Protein AF-A0A6M3M9U0-F1 (afdb_monomer_lite)

Organism: NCBI:txid1070528

Radius of gyration: 18.94 Å; chains: 1; bounding box: 53×50×44 Å

Sequence (164 aa):
QVLGVRFFVVDHLHYFLELDGVHDTANIRKACQRLSDFCHDTDSTLLLVVHPKQIESDNVRIQLKDLKGGSDIKQIASSVLSLWRPRSKTRKSKKRGTVTILKCRSQAGREGSLTYEFVKRAERFDFTADDVEGVWGEDETSGYGNGNSKSKWSGDYSSEEWAP

Foldseek 3Di:
DDPPAAEEEAPELVVVVVVVVDPDLVVSLVVLVVVLVVCVVSVHYYHHDFDFADDPDAQDWDALVRTDSRPSNVVRDQWDKTKAFHDDPDPPPGFKIKIWTNDHNDPPDDTWMWIWGQDVVVRDIHTDQPDIGGPPDDDDPDDDDDDDDDDRDDDDDDPPPDDD

Structure (mmCIF, N/CA/C/O backbone):
data_AF-A0A6M3M9U0-F1
#
_entry.id   AF-A0A6M3M9U0-F1
#
loop_
_atom_site.group_PDB
_atom_site.id
_atom_site.type_symbol
_atom_site.label_atom_id
_atom_site.label_alt_id
_atom_site.label_comp_id
_atom_site.label_asym_id
_atom_site.label_entity_id
_atom_site.label_seq_id
_atom_site.pdbx_PDB_ins_code
_atom_site.Cartn_x
_atom_site.Cartn_y
_atom_site.Cartn_z
_atom_site.occupancy
_atom_site.B_iso_or_equiv
_atom_site.auth_seq_id
_atom_site.auth_comp_id
_atom_site.auth_asym_id
_atom_site.auth_atom_id
_atom_site.pdbx_PDB_model_num
ATOM 1 N N . GLN A 1 1 ? -30.490 -1.087 9.436 1.00 50.97 1 GLN A N 1
ATOM 2 C CA . GLN A 1 1 ? -30.066 -2.206 8.570 1.00 50.97 1 GLN A CA 1
ATOM 3 C C . GLN A 1 1 ? -28.544 -2.221 8.571 1.00 50.97 1 GLN A C 1
ATOM 5 O O . GLN A 1 1 ? -27.962 -1.167 8.349 1.00 50.97 1 GLN A O 1
ATOM 10 N N . VAL A 1 2 ? -27.906 -3.343 8.913 1.00 70.62 2 VAL A N 1
ATOM 11 C CA . VAL A 1 2 ? -26.437 -3.466 8.925 1.00 70.62 2 VAL A CA 1
ATOM 12 C C . VAL A 1 2 ? -26.031 -4.141 7.620 1.00 70.62 2 VAL A C 1
ATOM 14 O O . VAL A 1 2 ? -26.503 -5.236 7.338 1.00 70.62 2 VAL A O 1
ATOM 17 N N . LEU A 1 3 ? -25.206 -3.478 6.808 1.00 82.56 3 LEU A N 1
ATOM 18 C CA . LEU A 1 3 ? -24.825 -3.961 5.472 1.00 82.56 3 LEU A CA 1
ATOM 19 C C . LEU A 1 3 ? -23.768 -5.084 5.497 1.00 82.56 3 LEU A C 1
ATOM 21 O O . LEU A 1 3 ? -23.448 -5.627 4.448 1.00 82.56 3 LEU A O 1
ATOM 25 N N . GLY A 1 4 ? -23.216 -5.427 6.669 1.00 90.19 4 GLY A N 1
ATOM 26 C CA . GLY A 1 4 ? -22.269 -6.543 6.826 1.00 90.19 4 GLY A CA 1
ATOM 27 C C . GLY A 1 4 ? -20.924 -6.353 6.116 1.00 90.19 4 GLY A C 1
ATOM 28 O O . GLY A 1 4 ? -20.237 -7.330 5.842 1.00 90.19 4 GLY A O 1
ATOM 29 N N . VAL A 1 5 ? -20.549 -5.113 5.793 1.00 93.12 5 VAL A N 1
ATOM 30 C CA . VAL A 1 5 ? -19.307 -4.806 5.071 1.00 93.12 5 VAL A CA 1
ATOM 31 C C . VAL A 1 5 ? -18.092 -5.141 5.943 1.00 93.12 5 VAL A C 1
ATOM 33 O O . VAL A 1 5 ? -18.034 -4.729 7.099 1.00 93.12 5 VAL A O 1
ATOM 36 N N . ARG A 1 6 ? -17.135 -5.884 5.373 1.00 94.75 6 ARG A N 1
ATOM 37 C CA . ARG A 1 6 ? -15.874 -6.306 6.020 1.00 94.75 6 ARG A CA 1
ATOM 38 C C . ARG A 1 6 ? -14.619 -5.797 5.317 1.00 94.75 6 ARG A C 1
ATOM 40 O O . ARG A 1 6 ? -13.522 -5.933 5.849 1.00 94.75 6 ARG A O 1
ATOM 47 N N . PHE A 1 7 ? -14.761 -5.237 4.117 1.00 96.00 7 PHE A N 1
ATOM 48 C CA . PHE A 1 7 ? -13.641 -4.769 3.310 1.00 96.00 7 PHE A CA 1
ATOM 49 C C . PHE A 1 7 ? -13.926 -3.379 2.751 1.00 96.00 7 PHE A C 1
ATOM 51 O O . PHE A 1 7 ? -14.942 -3.161 2.090 1.00 96.00 7 PHE A O 1
ATOM 58 N N . PHE A 1 8 ? -13.013 -2.451 3.008 1.00 95.12 8 PHE A N 1
ATOM 59 C CA . PHE A 1 8 ? -13.098 -1.063 2.576 1.00 95.12 8 PHE A CA 1
ATOM 60 C C . PHE A 1 8 ? -11.936 -0.738 1.642 1.00 95.12 8 PHE A C 1
ATOM 62 O O . PHE A 1 8 ? -10.790 -1.094 1.914 1.00 95.12 8 PHE A O 1
ATOM 69 N N . VAL A 1 9 ? -12.220 -0.016 0.559 1.00 94.75 9 VAL A N 1
ATOM 70 C CA . VAL A 1 9 ? -11.196 0.546 -0.329 1.00 94.75 9 VAL A CA 1
ATOM 71 C C . VAL A 1 9 ? -11.312 2.056 -0.289 1.00 94.75 9 VAL A C 1
ATOM 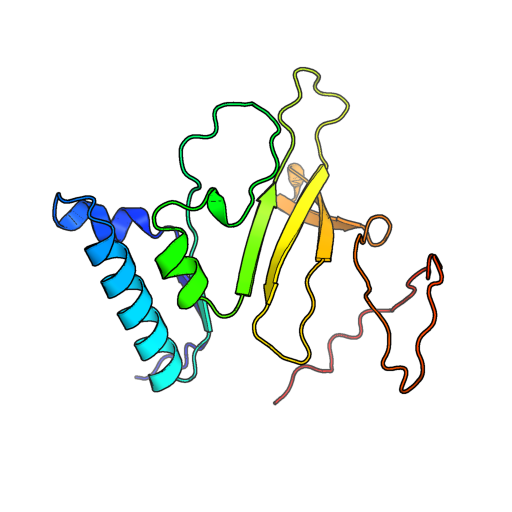73 O O . VAL A 1 9 ? -12.387 2.607 -0.518 1.00 94.75 9 VAL A O 1
ATOM 76 N N . VAL A 1 10 ? -10.198 2.717 -0.001 1.00 91.81 10 VAL A N 1
ATOM 77 C CA . VAL A 1 10 ? -10.113 4.172 0.072 1.00 91.81 10 VAL A CA 1
ATOM 78 C C . VAL A 1 10 ? -9.075 4.656 -0.937 1.00 91.81 10 VAL A C 1
ATOM 80 O O . VAL A 1 10 ? -7.870 4.510 -0.723 1.00 91.81 10 VAL A O 1
ATOM 83 N N . ASP A 1 11 ? -9.553 5.239 -2.035 1.00 89.38 11 ASP A N 1
ATOM 84 C CA . ASP A 1 11 ? -8.740 5.806 -3.117 1.00 89.38 11 ASP A CA 1
ATOM 85 C C . ASP A 1 11 ? -8.927 7.334 -3.173 1.00 89.38 11 ASP A C 1
ATOM 87 O O . ASP A 1 11 ? -9.967 7.817 -3.610 1.00 89.38 11 ASP A O 1
ATOM 91 N N . HIS A 1 12 ? -8.006 8.164 -2.677 1.00 83.44 12 HIS A N 1
ATOM 92 C CA . HIS A 1 12 ? -6.716 7.907 -2.022 1.00 83.44 12 HIS A CA 1
ATOM 93 C C . HIS A 1 12 ? -6.517 8.893 -0.854 1.00 83.44 12 HIS A C 1
ATOM 95 O O . HIS A 1 12 ? -7.176 9.930 -0.782 1.00 83.44 12 HIS A O 1
ATOM 101 N N . LEU A 1 13 ? -5.576 8.607 0.054 1.00 80.44 13 LEU A N 1
ATOM 102 C CA . LEU A 1 13 ? -5.391 9.319 1.335 1.00 80.44 13 LEU A CA 1
ATOM 103 C C . LEU A 1 13 ? -5.347 10.860 1.240 1.00 80.44 13 LEU A C 1
ATOM 105 O O . LEU A 1 13 ? -5.777 11.541 2.168 1.00 80.44 13 LEU A O 1
ATOM 109 N N . HIS A 1 14 ? -4.838 11.418 0.138 1.00 72.88 14 HIS A N 1
ATOM 110 C CA . HIS A 1 14 ? -4.677 12.868 -0.016 1.00 72.88 14 HIS A CA 1
ATOM 111 C C . HIS A 1 14 ? -6.000 13.636 -0.074 1.00 72.88 14 HIS A C 1
ATOM 113 O O . HIS A 1 14 ? -6.048 14.739 0.464 1.00 72.88 14 HIS A O 1
ATOM 119 N N . TYR A 1 15 ? -7.082 13.042 -0.589 1.00 69.31 15 TYR A N 1
ATOM 120 C CA . TYR A 1 15 ? -8.388 13.709 -0.626 1.00 69.31 15 TYR A CA 1
ATOM 121 C C . TYR A 1 15 ? -8.925 14.056 0.767 1.00 69.31 15 TYR A C 1
ATOM 123 O O . TYR A 1 15 ? -9.532 15.106 0.952 1.00 69.31 15 TYR A O 1
ATOM 131 N N . PHE A 1 16 ? -8.656 13.221 1.774 1.00 66.00 16 PHE A N 1
ATOM 132 C CA . PHE A 1 16 ? -9.100 13.483 3.149 1.00 66.00 16 PHE A CA 1
ATOM 133 C C . PHE A 1 16 ? -8.336 14.625 3.815 1.00 66.00 16 PHE A C 1
ATOM 135 O O . P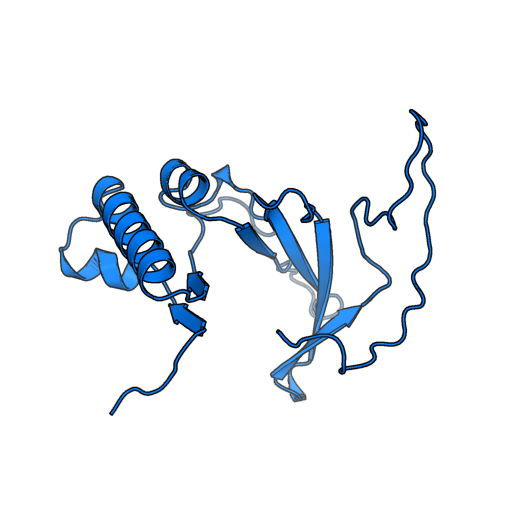HE A 1 16 ? -8.817 15.209 4.778 1.00 66.00 16 PHE A O 1
ATOM 142 N N . LEU A 1 17 ? -7.138 14.924 3.318 1.00 68.19 17 LEU A N 1
ATOM 143 C CA . LEU A 1 17 ? -6.219 15.889 3.914 1.00 68.19 17 LEU A CA 1
ATOM 144 C C . LEU A 1 17 ? -6.336 17.272 3.267 1.00 68.19 17 LEU A C 1
ATOM 146 O O . LEU A 1 17 ? -5.903 18.257 3.855 1.00 68.19 17 LEU A O 1
ATOM 150 N N . GLU A 1 18 ? -6.905 17.347 2.063 1.00 63.94 18 GLU A N 1
ATOM 151 C CA . GLU A 1 18 ? -7.164 18.601 1.347 1.00 63.94 18 GLU A CA 1
ATOM 152 C C . GLU A 1 18 ? -8.342 19.389 1.932 1.00 63.94 18 GLU A C 1
ATOM 154 O O . GLU A 1 18 ? -8.384 20.608 1.787 1.00 63.94 18 GLU A O 1
ATOM 159 N N . LEU A 1 19 ? -9.253 18.723 2.651 1.00 58.53 19 LEU A N 1
ATOM 160 C CA . LEU A 1 19 ? -10.444 19.348 3.239 1.00 58.53 19 LEU A CA 1
ATOM 161 C C . LEU A 1 19 ? -10.116 20.436 4.274 1.00 58.53 19 LEU A C 1
ATOM 163 O O . LEU A 1 19 ? -10.882 21.386 4.411 1.00 58.53 19 LEU A O 1
ATOM 167 N N . ASP A 1 20 ? -8.962 20.339 4.936 1.00 59.38 20 ASP A N 1
ATOM 168 C CA . ASP A 1 20 ? -8.543 21.292 5.969 1.00 59.38 20 ASP A CA 1
ATOM 169 C C . ASP A 1 20 ? -7.515 22.323 5.462 1.00 59.38 20 ASP A C 1
ATOM 171 O O . ASP A 1 20 ? -7.032 23.145 6.237 1.00 59.38 20 ASP A O 1
ATOM 175 N N . GLY A 1 21 ? -7.125 22.282 4.178 1.00 57.41 21 GLY A N 1
ATOM 176 C CA . GLY A 1 21 ? -6.157 23.215 3.576 1.00 57.41 21 GLY A CA 1
ATOM 177 C C . GLY A 1 21 ? -4.725 23.137 4.132 1.00 57.41 21 GLY A C 1
ATOM 178 O O . GLY A 1 21 ? -3.840 23.861 3.674 1.00 57.41 21 GLY A O 1
ATOM 179 N N . VAL A 1 22 ? -4.468 22.250 5.097 1.00 57.75 22 VAL A N 1
ATOM 180 C CA . VAL A 1 22 ? -3.169 22.070 5.746 1.00 57.75 22 VAL A CA 1
ATOM 181 C C . VAL A 1 22 ? -2.663 20.657 5.472 1.00 57.75 22 VAL A C 1
ATOM 183 O O . VAL A 1 22 ? -3.081 19.682 6.099 1.00 57.75 22 VAL A O 1
ATOM 186 N N . HIS A 1 23 ? -1.702 20.547 4.554 1.00 61.38 23 HIS A N 1
ATOM 187 C CA . HIS A 1 23 ? -0.954 19.315 4.300 1.00 61.38 23 HIS A CA 1
ATOM 188 C C . HIS A 1 23 ? 0.058 19.033 5.422 1.00 61.38 23 HIS A C 1
ATOM 190 O O . HIS A 1 23 ? 1.270 19.043 5.204 1.00 61.38 23 HIS A O 1
ATOM 196 N N . ASP A 1 24 ? -0.438 18.786 6.631 1.00 74.19 24 ASP A N 1
ATOM 197 C CA . ASP A 1 24 ? 0.389 18.431 7.780 1.00 74.19 24 ASP A CA 1
ATOM 198 C C . ASP A 1 24 ? 0.514 16.907 7.914 1.00 74.19 24 ASP A C 1
ATOM 200 O O . ASP A 1 24 ? -0.472 16.166 7.898 1.00 74.19 24 ASP A O 1
ATOM 204 N N . THR A 1 25 ? 1.748 16.442 8.107 1.00 77.38 25 THR A N 1
ATOM 205 C CA . THR A 1 25 ? 2.074 15.043 8.413 1.00 77.38 25 THR A CA 1
ATOM 206 C C . THR A 1 25 ? 1.347 14.568 9.678 1.00 77.38 25 THR A C 1
ATOM 208 O O . THR A 1 25 ? 0.917 13.416 9.744 1.00 77.38 25 THR A O 1
ATOM 211 N N . ALA A 1 26 ? 1.103 15.459 10.647 1.00 82.12 26 ALA A N 1
ATOM 212 C CA . ALA A 1 26 ? 0.328 15.127 11.840 1.00 82.12 26 ALA A CA 1
ATOM 213 C C . ALA A 1 26 ? -1.130 14.749 11.517 1.00 82.12 26 ALA A C 1
ATOM 215 O O . ALA A 1 26 ? -1.681 13.839 12.141 1.00 82.12 26 ALA A O 1
ATOM 216 N N . ASN A 1 27 ? -1.752 15.394 10.525 1.00 82.69 27 ASN A N 1
ATOM 217 C CA . ASN A 1 27 ? -3.110 15.061 10.088 1.00 82.69 27 ASN A CA 1
ATOM 218 C C . ASN A 1 27 ? -3.147 13.717 9.356 1.00 82.69 27 ASN A C 1
ATOM 220 O O . ASN A 1 27 ? -4.052 12.921 9.601 1.00 82.69 27 ASN A O 1
ATOM 224 N N . ILE A 1 28 ? -2.117 13.412 8.557 1.00 84.38 28 ILE A N 1
ATOM 225 C CA . ILE A 1 28 ? -1.935 12.087 7.938 1.00 84.38 28 ILE A CA 1
ATOM 226 C C . ILE A 1 28 ? -1.909 11.001 9.009 1.00 84.38 28 ILE A C 1
ATOM 228 O O . ILE A 1 28 ? -2.653 10.023 8.929 1.00 84.38 28 ILE A O 1
ATOM 232 N N . ARG A 1 29 ? -1.077 11.196 10.038 1.00 85.94 29 ARG A N 1
ATOM 233 C CA . ARG A 1 29 ? -0.946 10.265 11.159 1.00 85.94 29 ARG A CA 1
ATOM 234 C C . ARG A 1 29 ? -2.276 10.073 11.885 1.00 85.94 29 ARG A C 1
ATOM 236 O O . ARG A 1 29 ? -2.687 8.936 12.090 1.00 85.94 29 ARG A O 1
ATOM 243 N N . LYS A 1 30 ? -2.964 11.164 12.242 1.00 88.12 30 LYS A N 1
ATOM 244 C CA . LYS A 1 30 ? -4.273 11.113 12.918 1.00 88.12 30 LYS A CA 1
ATOM 245 C C . LYS A 1 30 ? -5.325 10.386 12.080 1.00 88.12 30 LYS A C 1
ATOM 247 O O . LYS A 1 30 ? -6.059 9.567 12.622 1.00 88.12 30 LYS A O 1
ATOM 252 N N . ALA A 1 31 ? -5.389 10.658 10.777 1.00 87.94 31 ALA A N 1
ATOM 253 C CA . ALA A 1 31 ? -6.318 9.990 9.871 1.00 87.94 31 ALA A CA 1
ATOM 254 C C . ALA A 1 31 ? -6.030 8.484 9.788 1.00 87.94 31 ALA A C 1
ATOM 256 O O . ALA A 1 31 ? -6.935 7.677 9.976 1.00 87.94 31 ALA A O 1
ATOM 257 N N . CYS A 1 32 ? -4.766 8.099 9.594 1.00 90.25 32 CYS A N 1
ATOM 258 C CA . CYS A 1 32 ? -4.371 6.690 9.551 1.00 90.25 32 CYS A CA 1
ATOM 259 C C . CYS A 1 32 ? -4.662 5.969 10.872 1.00 90.25 32 CYS A C 1
ATOM 261 O O . CYS A 1 32 ? -5.111 4.827 10.844 1.00 90.25 32 CYS A O 1
ATOM 263 N N . GLN A 1 33 ? -4.449 6.631 12.016 1.00 92.19 33 GLN A N 1
ATOM 264 C CA . GLN A 1 33 ? -4.768 6.058 13.322 1.00 92.19 33 GLN A CA 1
ATOM 265 C C . GLN A 1 33 ? -6.270 5.799 13.450 1.00 92.19 33 GLN A C 1
ATOM 267 O O . GLN A 1 33 ? -6.658 4.677 13.735 1.00 92.19 33 GLN A O 1
ATOM 272 N N . ARG A 1 34 ? -7.115 6.784 13.119 1.00 92.06 34 ARG A N 1
ATOM 273 C CA . ARG A 1 34 ? -8.578 6.621 13.149 1.00 92.06 34 ARG A CA 1
ATOM 274 C C . ARG A 1 34 ? -9.068 5.497 12.237 1.00 92.06 34 ARG A C 1
ATOM 276 O O . ARG A 1 34 ? -9.975 4.769 12.615 1.00 92.06 34 ARG A O 1
ATOM 283 N N . LEU A 1 35 ? -8.481 5.353 11.046 1.00 93.31 35 LEU A N 1
ATOM 284 C CA . LEU A 1 35 ? -8.809 4.250 10.136 1.00 93.31 35 LEU A CA 1
ATOM 285 C C . LEU A 1 35 ? -8.377 2.895 10.709 1.00 93.31 35 LEU A C 1
ATOM 287 O O . LEU A 1 35 ? -9.112 1.922 10.579 1.00 93.31 35 LEU A O 1
ATOM 291 N N . SER A 1 36 ? -7.208 2.834 11.349 1.00 94.19 36 SER A N 1
ATOM 292 C CA . SER A 1 36 ? -6.726 1.626 12.023 1.00 94.19 36 SER A CA 1
ATOM 293 C C . SER A 1 36 ? -7.627 1.234 13.193 1.00 94.19 36 SER A C 1
ATOM 295 O O . SER A 1 36 ? -7.990 0.066 13.303 1.00 94.19 36 SER A O 1
ATOM 297 N N . ASP A 1 37 ? -8.006 2.199 14.032 1.00 95.56 37 ASP A N 1
ATOM 298 C CA . ASP A 1 37 ? -8.900 1.988 15.173 1.00 95.56 37 ASP A CA 1
ATOM 299 C C . ASP A 1 37 ? -10.275 1.513 14.679 1.00 95.56 37 ASP A C 1
ATOM 301 O O . ASP A 1 37 ? -10.783 0.499 15.140 1.00 95.56 37 ASP A O 1
ATOM 305 N N . PHE A 1 38 ? -10.818 2.154 13.636 1.00 94.81 38 PHE A N 1
ATOM 306 C CA . PHE A 1 38 ? -12.059 1.724 12.991 1.00 94.81 38 PHE A CA 1
ATOM 307 C C . PHE A 1 38 ? -11.999 0.271 12.498 1.00 94.81 38 PHE A C 1
ATOM 309 O O . PHE A 1 38 ? -12.939 -0.489 12.722 1.00 94.81 38 PHE A O 1
ATOM 316 N N . CYS A 1 39 ? -10.909 -0.134 11.837 1.00 95.19 39 CYS A N 1
ATOM 317 C CA . CYS A 1 39 ? -10.739 -1.513 11.368 1.00 95.19 39 CYS A CA 1
ATOM 318 C C . CYS A 1 39 ? -10.721 -2.512 12.529 1.00 95.19 39 CYS A C 1
ATOM 320 O O . CYS A 1 39 ? -11.322 -3.576 12.420 1.00 95.19 39 CYS A O 1
ATOM 322 N N . HIS A 1 40 ? -10.067 -2.153 13.636 1.00 94.19 40 HIS A N 1
ATOM 323 C CA . HIS A 1 40 ? -10.012 -2.975 14.840 1.00 94.19 40 HIS A CA 1
ATOM 324 C C . HIS A 1 40 ? -11.390 -3.095 15.511 1.00 94.19 40 HIS A C 1
ATOM 326 O O . HIS A 1 40 ? -11.831 -4.196 15.823 1.00 94.19 40 HIS A O 1
ATOM 332 N N . ASP A 1 41 ? -12.100 -1.979 15.680 1.00 95.88 41 ASP A N 1
ATOM 333 C CA . ASP A 1 41 ? -13.408 -1.938 16.347 1.00 95.88 41 ASP A CA 1
ATOM 334 C C . ASP A 1 41 ? -14.508 -2.653 15.553 1.00 95.88 41 ASP A C 1
ATOM 336 O O . ASP A 1 41 ? -15.486 -3.138 16.123 1.00 95.88 41 ASP A O 1
ATOM 340 N N . THR A 1 42 ? -14.367 -2.706 14.227 1.00 94.25 42 THR A N 1
ATOM 341 C CA . THR A 1 42 ? -15.369 -3.285 13.320 1.00 94.25 42 THR A CA 1
ATOM 342 C C . THR A 1 42 ? -14.986 -4.645 12.753 1.00 94.25 42 THR A C 1
ATOM 344 O O . THR A 1 42 ? -15.739 -5.175 11.932 1.00 94.25 42 THR A O 1
ATOM 347 N N . ASP A 1 43 ? -13.836 -5.189 13.158 1.00 94.25 43 ASP A N 1
ATOM 348 C CA . ASP A 1 43 ? -13.257 -6.416 12.603 1.00 94.25 43 ASP A CA 1
ATOM 349 C C . ASP A 1 43 ? -13.287 -6.415 11.061 1.00 94.25 43 ASP A C 1
ATOM 351 O O . ASP A 1 43 ? -13.874 -7.268 10.392 1.00 94.25 43 ASP A O 1
ATOM 355 N N . SER A 1 44 ? -12.751 -5.338 10.485 1.00 95.38 44 SER A N 1
ATOM 356 C CA . SER A 1 44 ? -12.777 -5.074 9.047 1.00 95.38 44 SER A CA 1
ATOM 357 C C . SER A 1 44 ? -11.377 -4.829 8.498 1.00 95.38 44 SER A C 1
ATOM 359 O O . SER A 1 44 ? -10.471 -4.382 9.194 1.00 95.38 44 SER A O 1
ATOM 361 N N . THR A 1 45 ? -11.202 -5.087 7.205 1.00 95.44 45 THR A N 1
ATOM 362 C CA . THR A 1 45 ? -9.964 -4.812 6.470 1.00 95.44 45 THR A CA 1
ATOM 363 C C . THR A 1 45 ? -10.115 -3.552 5.629 1.00 95.44 45 THR A C 1
ATOM 365 O O . THR A 1 45 ? -11.137 -3.346 4.974 1.00 95.44 45 THR A O 1
ATOM 368 N N . LEU A 1 46 ? -9.073 -2.721 5.597 1.00 96.19 46 LEU A N 1
ATOM 369 C CA . LEU A 1 46 ? -9.039 -1.513 4.781 1.00 96.19 46 LEU A CA 1
ATOM 370 C C . LEU A 1 46 ? -7.806 -1.485 3.880 1.00 96.19 46 LEU A C 1
ATOM 372 O O . LEU A 1 46 ? -6.670 -1.601 4.342 1.00 96.19 46 LEU A O 1
ATOM 376 N N . LEU A 1 47 ? -8.045 -1.269 2.588 1.00 96.00 47 LEU A N 1
ATOM 377 C CA . LEU A 1 47 ? -7.028 -0.975 1.590 1.00 96.00 47 LEU A CA 1
ATOM 378 C C . LEU A 1 47 ? -6.992 0.534 1.332 1.00 96.00 47 LEU A C 1
ATOM 380 O O . LEU A 1 47 ? -7.925 1.103 0.766 1.00 96.00 47 LEU A O 1
ATOM 384 N N . LEU A 1 48 ? -5.896 1.176 1.734 1.00 93.62 48 LEU A N 1
ATOM 385 C CA . LEU A 1 48 ? -5.673 2.609 1.546 1.00 93.62 48 LEU A CA 1
ATOM 386 C C . LEU A 1 48 ? -4.679 2.856 0.409 1.00 93.62 48 LEU A C 1
ATOM 388 O O . LEU A 1 48 ? -3.523 2.440 0.494 1.00 93.62 48 LEU A O 1
ATOM 392 N N . VAL A 1 49 ? -5.102 3.584 -0.625 1.00 92.31 49 VAL A N 1
ATOM 393 C CA . VAL A 1 49 ? -4.218 4.014 -1.715 1.00 92.31 49 VAL A CA 1
ATOM 394 C C . VAL A 1 49 ? -3.451 5.265 -1.287 1.00 92.31 49 VAL A C 1
ATOM 396 O O . VAL A 1 49 ? -4.029 6.243 -0.802 1.00 92.31 49 VAL A O 1
ATOM 399 N N . VAL A 1 50 ? -2.129 5.245 -1.469 1.00 89.06 50 VAL A N 1
ATOM 400 C CA . VAL A 1 50 ? -1.231 6.355 -1.124 1.00 89.06 50 VAL A CA 1
ATOM 401 C C . VAL A 1 50 ? -0.293 6.633 -2.292 1.00 89.06 50 VAL A C 1
ATOM 403 O O . VAL A 1 50 ? 0.339 5.725 -2.828 1.00 89.06 50 VAL A O 1
ATOM 406 N N . HIS A 1 51 ? -0.170 7.906 -2.668 1.00 87.56 51 HIS A N 1
ATOM 407 C CA . HIS A 1 51 ? 0.813 8.327 -3.662 1.00 87.56 51 HIS A CA 1
ATOM 408 C C . HIS A 1 51 ? 2.202 8.511 -3.032 1.00 87.56 51 HIS A C 1
ATOM 410 O O . HIS A 1 51 ? 2.309 9.043 -1.919 1.00 87.56 51 HIS A O 1
ATOM 416 N N . PRO A 1 52 ? 3.276 8.112 -3.736 1.00 86.62 52 PRO A N 1
ATOM 417 C CA . PRO A 1 52 ? 4.630 8.425 -3.309 1.00 86.62 52 PRO A CA 1
ATOM 418 C C . PRO A 1 52 ? 4.869 9.942 -3.346 1.00 86.62 52 PRO A C 1
ATOM 420 O O . PRO A 1 52 ? 4.159 10.694 -4.021 1.00 86.62 52 PRO A O 1
ATOM 423 N N . LYS A 1 53 ? 5.895 10.401 -2.627 1.00 84.06 53 LYS A N 1
ATOM 424 C CA . LYS A 1 53 ? 6.472 11.736 -2.825 1.00 84.06 53 LYS A CA 1
ATOM 425 C C . LYS A 1 53 ? 6.978 11.856 -4.264 1.00 84.06 53 LYS A C 1
ATOM 427 O O . LYS A 1 53 ? 7.186 10.848 -4.934 1.00 84.06 53 LYS A O 1
ATOM 432 N N . GLN A 1 54 ? 7.175 13.085 -4.737 1.00 79.06 54 GLN A N 1
ATOM 433 C CA . GLN A 1 54 ? 7.731 13.323 -6.067 1.00 79.06 54 GLN A CA 1
ATOM 434 C C . GLN A 1 54 ? 9.042 12.540 -6.235 1.00 79.06 54 GLN A C 1
ATOM 436 O O . GLN A 1 54 ? 9.974 12.706 -5.452 1.00 79.06 54 GLN A O 1
ATOM 441 N N . ILE A 1 55 ? 9.073 11.651 -7.228 1.00 78.25 55 ILE A N 1
ATOM 442 C CA . ILE A 1 55 ? 10.222 10.798 -7.534 1.00 78.25 55 ILE A CA 1
ATOM 443 C C . ILE A 1 55 ? 11.010 11.503 -8.628 1.00 78.25 55 ILE A C 1
ATOM 445 O O . ILE A 1 55 ? 10.451 11.845 -9.668 1.00 78.25 55 ILE A O 1
ATOM 449 N N . GLU A 1 56 ? 12.298 11.726 -8.395 1.00 72.62 56 GLU A N 1
ATOM 450 C CA . GLU A 1 56 ? 13.148 12.518 -9.292 1.00 72.62 56 GLU A CA 1
ATOM 451 C C . GLU A 1 56 ? 13.511 11.790 -10.594 1.00 72.62 56 GLU A C 1
ATOM 453 O O . GLU A 1 56 ? 13.894 12.423 -11.574 1.00 72.62 56 GLU A O 1
ATOM 458 N N . SER A 1 57 ? 13.384 10.461 -10.623 1.00 77.19 57 SER A N 1
ATOM 459 C CA . SER A 1 57 ? 13.826 9.629 -11.740 1.00 77.19 57 SER A CA 1
ATOM 460 C C . SER A 1 57 ? 12.713 8.724 -12.261 1.00 77.19 57 SER A C 1
ATOM 462 O O . SER A 1 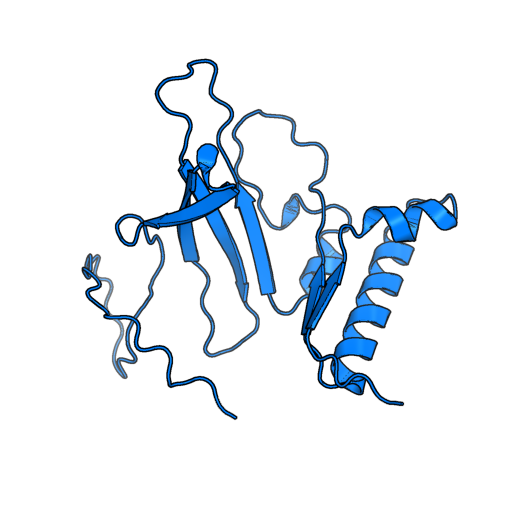57 ? 12.036 8.014 -11.508 1.00 77.19 57 SER A O 1
ATOM 464 N N . ASP A 1 58 ? 12.550 8.728 -13.584 1.00 71.56 58 ASP A N 1
ATOM 465 C CA . ASP A 1 58 ? 11.697 7.778 -14.283 1.00 71.56 58 ASP A CA 1
ATOM 466 C C . ASP A 1 58 ? 12.226 6.349 -14.071 1.00 71.56 58 ASP A C 1
ATOM 468 O O . ASP A 1 58 ? 13.418 6.082 -14.205 1.00 71.56 58 ASP A O 1
ATOM 472 N N . ASN A 1 59 ? 11.317 5.399 -13.825 1.00 79.06 59 ASN A N 1
ATOM 473 C CA . ASN A 1 59 ? 11.607 3.963 -13.651 1.00 79.06 59 ASN A CA 1
ATOM 474 C C . ASN A 1 59 ? 12.247 3.536 -12.323 1.00 79.06 59 ASN A C 1
ATOM 476 O O . ASN A 1 59 ? 12.677 2.390 -12.211 1.00 79.06 59 ASN A O 1
ATOM 480 N N . VAL A 1 60 ? 12.243 4.375 -11.289 1.00 85.56 60 VAL A N 1
ATOM 481 C CA . VAL A 1 60 ? 12.642 3.932 -9.943 1.00 85.56 60 VAL A CA 1
ATOM 482 C C . VAL A 1 60 ? 11.507 3.144 -9.281 1.00 85.56 60 VAL A C 1
ATOM 484 O O . VAL A 1 60 ? 10.344 3.546 -9.342 1.00 85.56 60 VAL A O 1
ATOM 487 N N . ARG A 1 61 ? 11.836 1.994 -8.675 1.00 85.31 61 ARG A N 1
ATOM 488 C CA . ARG A 1 61 ? 10.895 1.214 -7.853 1.00 85.31 61 ARG A CA 1
ATOM 489 C C . ARG A 1 61 ? 10.627 1.953 -6.542 1.00 85.31 61 ARG A C 1
ATOM 491 O O . ARG A 1 61 ? 11.571 2.383 -5.886 1.00 85.31 61 ARG A O 1
ATOM 498 N N . ILE A 1 62 ? 9.355 2.053 -6.156 1.00 89.12 62 ILE A N 1
ATOM 499 C CA . ILE A 1 62 ? 8.945 2.710 -4.907 1.00 89.12 62 ILE A CA 1
ATOM 500 C C . ILE A 1 62 ? 9.400 1.869 -3.720 1.00 89.12 62 ILE A C 1
ATOM 502 O O . ILE A 1 62 ? 9.095 0.676 -3.652 1.00 89.12 62 ILE A O 1
ATOM 506 N N . GLN A 1 63 ? 10.085 2.508 -2.780 1.00 88.75 63 GLN A N 1
ATOM 507 C CA . GLN A 1 63 ? 10.466 1.959 -1.487 1.00 88.75 63 GLN A CA 1
ATOM 508 C C . GLN A 1 63 ? 9.629 2.591 -0.368 1.00 88.75 63 GLN A C 1
ATOM 510 O O . GLN A 1 63 ? 8.991 3.628 -0.538 1.00 88.75 63 GLN A O 1
ATOM 515 N N . LEU A 1 64 ? 9.677 2.005 0.834 1.00 87.62 64 LEU A N 1
ATOM 516 C CA . LEU A 1 64 ? 8.931 2.515 1.996 1.00 87.62 64 LEU A CA 1
ATOM 517 C C . LEU A 1 64 ? 9.239 3.982 2.329 1.00 87.62 64 LEU A C 1
ATOM 519 O O . LEU A 1 64 ? 8.360 4.711 2.781 1.00 87.62 64 LEU A O 1
ATOM 523 N N . LYS A 1 65 ? 10.488 4.415 2.121 1.00 86.38 65 LYS A N 1
ATOM 524 C CA . LYS A 1 65 ? 10.934 5.792 2.392 1.00 86.38 65 LYS A CA 1
ATOM 525 C C . LYS A 1 65 ? 10.305 6.825 1.448 1.00 86.38 65 LYS A C 1
ATOM 527 O O . LYS A 1 65 ? 10.261 8.006 1.789 1.00 86.38 65 LYS A O 1
ATOM 532 N N . ASP A 1 66 ? 9.803 6.377 0.299 1.00 87.38 66 ASP A N 1
ATOM 533 C CA . ASP A 1 66 ? 9.261 7.240 -0.749 1.00 87.38 66 ASP A CA 1
ATOM 534 C C . ASP A 1 66 ? 7.780 7.579 -0.507 1.00 87.38 66 ASP A C 1
ATOM 536 O O . ASP A 1 66 ? 7.200 8.382 -1.233 1.00 87.38 66 ASP A O 1
ATOM 540 N N . LEU A 1 67 ? 7.147 7.014 0.527 1.00 83.81 67 LEU A N 1
ATOM 541 C CA . LEU A 1 67 ? 5.761 7.315 0.886 1.00 83.81 67 LEU A CA 1
ATOM 542 C C . LEU A 1 67 ? 5.620 8.735 1.465 1.00 83.81 67 LEU A C 1
ATOM 544 O O . LEU A 1 67 ? 6.379 9.165 2.344 1.00 83.81 67 LEU A O 1
ATOM 548 N N . LYS A 1 68 ? 4.609 9.483 1.010 1.00 73.50 68 LYS A N 1
ATOM 549 C CA . LYS A 1 68 ? 4.245 10.779 1.602 1.00 73.50 68 LYS A CA 1
ATOM 550 C C . LYS A 1 68 ? 3.609 10.539 2.980 1.00 73.50 68 LYS A C 1
ATOM 552 O O . LYS A 1 68 ? 2.691 9.742 3.095 1.00 73.50 68 LYS A O 1
ATOM 557 N N . GLY A 1 69 ? 4.158 11.156 4.034 1.00 71.75 69 GLY A N 1
ATOM 558 C CA . GLY A 1 69 ? 3.852 10.793 5.434 1.00 71.75 69 GLY A CA 1
ATOM 559 C C . GLY A 1 69 ? 4.504 9.480 5.910 1.00 71.75 69 GLY A C 1
ATOM 560 O O . GLY A 1 69 ? 4.062 8.873 6.882 1.00 71.75 69 GLY A O 1
ATOM 561 N N . GLY A 1 70 ? 5.539 9.015 5.198 1.00 67.62 70 GLY A N 1
ATOM 562 C CA . GLY A 1 70 ? 5.982 7.619 5.186 1.00 67.62 70 GLY A CA 1
ATOM 563 C C . GLY A 1 70 ? 6.394 6.975 6.509 1.00 67.62 70 GLY A C 1
ATOM 564 O O . GLY A 1 70 ? 6.204 5.770 6.642 1.00 67.62 70 GLY A O 1
ATOM 565 N N . SER A 1 71 ? 6.910 7.704 7.503 1.00 77.31 71 SER A N 1
ATOM 566 C CA . SER A 1 71 ? 7.252 7.094 8.800 1.00 77.31 71 SER A CA 1
ATOM 567 C C . SER A 1 71 ? 6.011 6.686 9.588 1.00 77.31 71 SER A C 1
ATOM 569 O O . SER A 1 71 ? 5.963 5.580 10.124 1.00 77.31 71 SER A O 1
ATOM 571 N N . ASP A 1 72 ? 4.994 7.544 9.616 1.00 83.44 72 ASP A N 1
ATOM 572 C CA . ASP A 1 72 ? 3.786 7.325 10.410 1.00 83.44 72 ASP A CA 1
ATOM 573 C C . ASP A 1 72 ? 2.896 6.257 9.780 1.00 83.44 72 ASP A C 1
ATOM 575 O O . ASP A 1 72 ? 2.488 5.307 10.449 1.00 83.44 72 ASP A O 1
ATOM 579 N N . ILE A 1 73 ? 2.688 6.343 8.462 1.00 85.44 73 ILE A N 1
ATOM 580 C CA . ILE A 1 73 ? 1.941 5.326 7.711 1.00 85.44 73 ILE A CA 1
ATOM 581 C C . ILE A 1 73 ? 2.628 3.965 7.852 1.00 85.44 73 ILE A C 1
ATOM 583 O O . ILE A 1 73 ? 1.966 2.964 8.129 1.00 85.44 73 ILE A O 1
ATOM 587 N N . LYS A 1 74 ? 3.965 3.920 7.737 1.00 87.88 74 LYS A N 1
ATOM 588 C CA . LYS A 1 74 ? 4.733 2.683 7.920 1.00 87.88 74 LYS A CA 1
ATOM 589 C C . LYS A 1 74 ? 4.553 2.108 9.318 1.00 87.88 74 LYS A C 1
ATOM 591 O O . LYS A 1 74 ? 4.544 0.890 9.446 1.00 87.88 74 LYS A O 1
ATOM 596 N N . GLN A 1 75 ? 4.453 2.917 10.368 1.00 89.38 75 GLN A N 1
ATOM 597 C CA . GLN A 1 75 ? 4.254 2.404 11.725 1.00 89.38 75 GLN A CA 1
ATOM 598 C C . GLN A 1 75 ? 2.852 1.828 11.917 1.00 89.38 75 GLN A C 1
ATOM 600 O O . GLN A 1 75 ? 2.717 0.785 12.552 1.00 89.38 75 GLN A O 1
ATOM 605 N N . ILE A 1 76 ? 1.831 2.445 11.333 1.00 92.38 76 ILE A N 1
ATOM 606 C CA . ILE A 1 76 ? 0.437 2.038 11.529 1.00 92.38 76 ILE A CA 1
ATOM 607 C C . ILE A 1 76 ? 0.102 0.813 10.666 1.00 92.38 76 ILE A C 1
ATOM 609 O O . ILE A 1 76 ? -0.296 -0.217 11.205 1.00 92.38 76 ILE A O 1
ATOM 613 N N . ALA A 1 77 ? 0.364 0.865 9.356 1.00 93.44 77 ALA A N 1
ATOM 614 C CA . ALA A 1 77 ? -0.077 -0.150 8.396 1.00 93.44 77 ALA A CA 1
ATOM 615 C C . ALA A 1 77 ? 0.416 -1.571 8.730 1.00 93.44 77 ALA A C 1
ATOM 617 O O . ALA A 1 77 ? 1.601 -1.775 9.009 1.00 93.44 77 ALA A O 1
ATOM 618 N N . SER A 1 78 ? -0.468 -2.569 8.654 1.00 93.88 78 SER A N 1
ATOM 619 C CA . SER A 1 78 ? -0.112 -3.985 8.853 1.00 93.88 78 SER A CA 1
ATOM 620 C C . SER A 1 78 ? 0.729 -4.535 7.701 1.00 93.88 78 SER A C 1
ATOM 622 O O . SER A 1 78 ? 1.708 -5.241 7.938 1.00 93.88 78 SER A O 1
ATOM 624 N N . SER A 1 79 ? 0.404 -4.134 6.473 1.00 93.81 79 SER A N 1
ATOM 625 C CA . SER A 1 79 ? 1.141 -4.485 5.259 1.00 93.81 79 SER A CA 1
ATOM 626 C C . SER A 1 79 ? 1.278 -3.265 4.355 1.00 93.81 79 SER A C 1
ATOM 628 O O . SER A 1 79 ? 0.438 -2.367 4.390 1.00 93.81 79 SER A O 1
ATOM 630 N N . VAL A 1 80 ? 2.334 -3.220 3.543 1.00 93.81 80 VAL A N 1
ATOM 631 C CA . VAL A 1 80 ? 2.526 -2.172 2.531 1.00 93.81 80 VAL A CA 1
ATOM 632 C C . VAL A 1 80 ? 2.849 -2.825 1.199 1.00 93.81 80 VAL A C 1
ATOM 634 O O . VAL A 1 80 ? 3.834 -3.553 1.094 1.00 93.81 80 VAL A O 1
ATOM 637 N N . LEU A 1 81 ? 2.036 -2.532 0.185 1.00 94.56 81 LEU A N 1
ATOM 638 C CA . LEU A 1 81 ? 2.241 -2.996 -1.181 1.00 94.56 81 LEU A CA 1
ATOM 639 C C . LEU A 1 81 ? 2.690 -1.832 -2.064 1.00 94.56 81 LEU A C 1
ATOM 641 O O . LEU A 1 81 ? 2.158 -0.727 -1.987 1.00 94.56 81 LEU A O 1
ATOM 645 N N . SER A 1 82 ? 3.671 -2.098 -2.914 1.00 92.88 82 SER A N 1
ATOM 646 C CA . SER A 1 82 ? 4.195 -1.179 -3.914 1.00 92.88 82 SER A CA 1
ATOM 647 C C . SER A 1 82 ? 3.816 -1.678 -5.292 1.00 92.88 82 SER A C 1
ATOM 649 O O . SER A 1 82 ? 4.166 -2.795 -5.667 1.00 92.88 82 SER A O 1
ATOM 651 N N . LEU A 1 83 ? 3.098 -0.848 -6.043 1.00 91.94 83 LEU A N 1
ATOM 652 C CA . LEU A 1 83 ? 2.778 -1.106 -7.436 1.00 91.94 83 LEU A CA 1
ATOM 653 C C . LEU A 1 83 ? 3.732 -0.301 -8.314 1.00 91.94 83 LEU A C 1
ATOM 655 O O . LEU A 1 83 ? 3.735 0.929 -8.281 1.00 91.94 83 LEU A O 1
ATOM 659 N N . TRP A 1 84 ? 4.527 -0.988 -9.127 1.00 90.25 84 TRP A N 1
ATOM 660 C CA . TRP A 1 84 ? 5.481 -0.352 -10.024 1.00 90.25 84 TRP A CA 1
ATOM 661 C C . TRP A 1 84 ? 5.301 -0.824 -11.462 1.00 90.25 84 TRP A C 1
ATOM 663 O O . TRP A 1 84 ? 5.050 -1.997 -11.733 1.00 90.25 84 TRP A O 1
ATOM 673 N N . ARG A 1 85 ? 5.460 0.100 -12.411 1.00 87.38 85 ARG A N 1
ATOM 674 C CA . ARG A 1 85 ? 5.476 -0.205 -13.840 1.00 87.38 85 ARG A CA 1
ATOM 675 C C . ARG A 1 85 ? 6.519 0.665 -14.541 1.00 87.38 85 ARG A C 1
ATOM 677 O O . ARG A 1 85 ? 6.425 1.892 -14.449 1.00 87.38 85 ARG A O 1
ATOM 684 N N . PRO A 1 86 ? 7.457 0.077 -15.299 1.00 84.19 86 PRO A N 1
ATOM 685 C CA . PRO A 1 86 ? 8.435 0.852 -16.038 1.00 84.19 86 PRO A CA 1
ATOM 686 C C . PRO A 1 86 ? 7.772 1.659 -17.166 1.00 84.19 86 PRO A C 1
ATOM 688 O O . PRO A 1 86 ? 7.058 1.140 -18.032 1.00 84.19 86 PRO A O 1
ATOM 691 N N . ARG A 1 87 ? 8.068 2.957 -17.190 1.00 77.44 87 ARG A N 1
ATOM 692 C CA . ARG A 1 87 ? 7.885 3.877 -18.309 1.00 77.44 87 ARG A CA 1
ATOM 693 C C . ARG A 1 87 ? 9.063 3.738 -19.282 1.00 77.44 87 ARG A C 1
ATOM 695 O O . ARG A 1 87 ? 10.089 4.395 -19.161 1.00 77.44 87 ARG A O 1
ATOM 702 N N . SER A 1 88 ? 8.918 2.896 -20.301 1.00 71.06 88 SER A N 1
ATOM 703 C CA . SER A 1 88 ? 9.841 2.908 -21.453 1.00 71.06 88 SER A CA 1
ATOM 704 C C . SER A 1 88 ? 9.471 4.037 -22.445 1.00 71.06 88 SER A C 1
ATOM 706 O O . SER A 1 88 ? 8.378 4.602 -22.365 1.00 71.06 88 SER A O 1
ATOM 708 N N . LYS A 1 89 ? 10.318 4.366 -23.429 1.00 64.75 89 LYS A N 1
ATOM 709 C CA . LYS A 1 89 ? 9.939 5.193 -24.601 1.00 64.75 89 LYS A CA 1
ATOM 710 C C . LYS A 1 89 ? 9.401 4.336 -25.761 1.00 64.75 89 LYS A C 1
ATOM 712 O O . LYS A 1 89 ? 8.516 4.760 -26.496 1.00 64.75 89 LYS A O 1
ATOM 717 N N . THR A 1 90 ? 9.806 3.073 -25.852 1.00 58.56 90 THR A N 1
ATOM 718 C CA . THR A 1 90 ? 9.475 2.128 -26.932 1.00 58.56 90 THR A CA 1
ATOM 719 C C . THR A 1 90 ? 8.227 1.290 -26.630 1.00 58.56 90 THR A C 1
ATOM 721 O O . THR A 1 90 ? 8.106 0.685 -25.571 1.00 58.56 90 THR A O 1
ATOM 724 N N . ARG A 1 91 ? 7.264 1.214 -27.564 1.00 57.38 91 ARG A N 1
ATOM 725 C CA . ARG A 1 91 ? 5.972 0.505 -27.375 1.00 57.38 91 ARG A CA 1
ATOM 726 C C . ARG A 1 91 ? 6.081 -1.024 -27.201 1.00 57.38 91 ARG A C 1
ATOM 728 O O . ARG A 1 91 ? 5.128 -1.624 -26.716 1.00 57.38 91 ARG A O 1
ATOM 735 N N . LYS A 1 92 ? 7.203 -1.650 -27.577 1.00 56.62 92 LYS A N 1
ATOM 736 C CA . LYS A 1 92 ? 7.323 -3.115 -27.727 1.00 56.62 92 LYS A CA 1
ATOM 737 C C . LYS A 1 92 ? 7.598 -3.905 -26.432 1.00 56.62 92 LYS A C 1
ATOM 739 O O . LYS A 1 92 ? 7.359 -5.101 -26.429 1.00 56.62 92 LYS A O 1
ATOM 744 N N . SER A 1 93 ? 8.031 -3.270 -25.336 1.00 54.56 93 SER A N 1
ATOM 745 C CA . SER A 1 93 ? 8.426 -3.960 -24.085 1.00 54.56 93 SER A CA 1
ATOM 746 C C . SER A 1 93 ? 7.491 -3.727 -22.881 1.00 54.56 93 SER A C 1
ATOM 748 O O . SER A 1 93 ? 7.826 -4.070 -21.754 1.00 54.56 93 SER A O 1
ATOM 750 N N . LYS A 1 94 ? 6.318 -3.106 -23.079 1.00 61.50 94 LYS A N 1
ATOM 751 C CA . LYS A 1 94 ? 5.609 -2.354 -22.018 1.00 61.50 94 LYS A CA 1
ATOM 752 C C . LYS A 1 94 ? 4.316 -2.965 -21.484 1.00 61.50 94 LYS A C 1
ATOM 754 O O . LYS A 1 94 ? 3.293 -2.269 -21.411 1.00 61.50 94 LYS A O 1
ATOM 759 N N . LYS A 1 95 ? 4.324 -4.224 -21.079 1.00 69.75 95 LYS A N 1
ATOM 760 C CA . LYS A 1 95 ? 3.114 -4.784 -20.461 1.00 69.75 95 LYS A CA 1
ATOM 761 C C . LYS A 1 95 ? 3.290 -5.274 -19.039 1.00 69.75 95 LYS A C 1
ATOM 763 O O . LYS A 1 95 ? 2.291 -5.336 -18.333 1.00 69.75 95 LYS A O 1
ATOM 768 N N . ARG A 1 96 ? 4.531 -5.513 -18.613 1.00 85.31 96 ARG A N 1
ATOM 769 C CA . ARG A 1 96 ? 4.804 -6.033 -17.280 1.00 85.31 96 ARG A CA 1
ATOM 770 C C . ARG A 1 96 ? 5.011 -4.923 -16.254 1.00 85.31 96 ARG A C 1
ATOM 772 O O . ARG A 1 96 ? 5.685 -3.932 -16.540 1.00 85.31 96 ARG A O 1
ATOM 779 N N . GLY A 1 97 ? 4.401 -5.086 -15.092 1.00 88.81 97 GLY A N 1
ATOM 780 C CA . GLY A 1 97 ? 4.689 -4.344 -13.874 1.00 88.81 97 GLY A CA 1
ATOM 781 C C . GLY A 1 97 ? 4.978 -5.316 -12.735 1.00 88.81 97 GLY A C 1
ATOM 782 O O . GLY A 1 97 ? 4.917 -6.529 -12.913 1.00 88.81 97 GLY A O 1
ATOM 783 N N . THR A 1 98 ? 5.303 -4.779 -11.570 1.00 90.50 98 THR A N 1
ATOM 784 C CA . THR A 1 98 ? 5.617 -5.556 -10.374 1.00 90.50 98 THR A CA 1
ATOM 785 C C . THR A 1 98 ? 4.768 -5.056 -9.214 1.00 90.50 98 THR A C 1
ATOM 787 O O . THR A 1 98 ? 4.598 -3.846 -9.045 1.00 90.50 98 THR A O 1
ATOM 790 N N . VAL A 1 99 ? 4.229 -5.983 -8.431 1.00 92.44 99 VAL A N 1
ATOM 791 C CA . VAL A 1 99 ? 3.670 -5.728 -7.104 1.00 92.44 99 VAL A CA 1
ATOM 792 C C . VAL A 1 99 ? 4.683 -6.249 -6.097 1.00 92.44 99 VAL A C 1
ATOM 794 O O . VAL A 1 99 ? 5.046 -7.418 -6.153 1.00 92.44 99 VAL A O 1
ATOM 797 N N . THR A 1 100 ? 5.145 -5.403 -5.186 1.00 92.56 100 THR A N 1
ATOM 798 C CA . THR A 1 100 ? 6.098 -5.782 -4.138 1.00 92.56 100 THR A CA 1
ATOM 799 C C . THR A 1 100 ? 5.470 -5.573 -2.770 1.00 92.56 100 THR A C 1
ATOM 801 O O . THR A 1 100 ? 5.010 -4.476 -2.461 1.00 92.56 100 THR A O 1
ATOM 804 N N . ILE A 1 101 ? 5.488 -6.598 -1.924 1.00 93.44 101 ILE A N 1
ATOM 805 C CA . ILE A 1 101 ? 5.180 -6.481 -0.499 1.00 93.44 101 ILE A CA 1
ATOM 806 C C . ILE A 1 101 ? 6.421 -5.894 0.174 1.00 93.44 101 ILE A C 1
ATOM 808 O O . ILE A 1 101 ? 7.421 -6.580 0.354 1.00 93.44 101 ILE A O 1
ATOM 812 N N . LEU A 1 102 ? 6.361 -4.604 0.500 1.00 92.00 102 LEU A N 1
ATOM 813 C CA . LEU A 1 102 ? 7.449 -3.856 1.133 1.00 92.00 102 LEU A CA 1
ATOM 814 C C . LEU A 1 102 ? 7.465 -3.975 2.660 1.00 92.00 102 LEU A C 1
ATOM 816 O O . LEU A 1 102 ? 8.440 -3.583 3.292 1.00 92.00 102 LEU A O 1
ATOM 820 N N . LYS A 1 103 ? 6.339 -4.375 3.251 1.00 92.62 103 LYS A N 1
ATOM 821 C CA . LYS A 1 103 ? 6.182 -4.611 4.685 1.00 92.62 103 LYS A CA 1
ATOM 822 C C . LYS A 1 103 ? 5.106 -5.666 4.877 1.00 92.62 103 LYS A C 1
ATOM 824 O O . LYS A 1 103 ? 4.025 -5.528 4.303 1.00 92.62 103 LYS A O 1
ATOM 829 N N . CYS A 1 104 ? 5.355 -6.615 5.770 1.00 93.00 104 CYS A N 1
ATOM 830 C CA . CYS A 1 104 ? 4.332 -7.470 6.357 1.00 93.00 104 CYS A CA 1
ATOM 831 C C . CYS A 1 104 ? 4.568 -7.582 7.870 1.00 93.00 104 CYS A C 1
ATOM 833 O O . CYS A 1 104 ? 5.671 -7.901 8.299 1.00 93.00 104 CYS A O 1
ATOM 835 N N . ARG A 1 105 ? 3.561 -7.263 8.693 1.00 91.12 105 ARG A N 1
ATOM 836 C CA . ARG A 1 105 ? 3.642 -7.391 10.162 1.00 91.12 105 ARG A CA 1
ATOM 837 C C . ARG A 1 105 ? 3.266 -8.792 10.658 1.00 91.12 105 ARG A C 1
ATOM 839 O O . ARG A 1 105 ? 3.632 -9.143 11.775 1.00 91.12 105 ARG A O 1
ATOM 846 N N . SER A 1 106 ? 2.517 -9.559 9.867 1.00 89.31 106 SER A N 1
ATOM 847 C CA . SER A 1 106 ? 2.118 -10.920 10.238 1.00 89.31 106 SER A CA 1
ATOM 848 C C . SER A 1 106 ? 3.346 -11.816 10.390 1.00 89.31 106 SER A C 1
ATOM 850 O O . SER A 1 106 ? 4.247 -11.751 9.560 1.00 89.31 106 SER A O 1
ATOM 852 N N . GLN A 1 107 ? 3.363 -12.676 11.411 1.00 85.00 107 GLN A N 1
ATOM 853 C CA . GLN A 1 107 ? 4.433 -13.665 11.593 1.00 85.00 107 GLN A CA 1
ATOM 854 C C . GLN A 1 107 ? 4.419 -14.752 10.511 1.00 85.00 107 GLN A C 1
ATOM 856 O O . GLN A 1 107 ? 5.468 -15.291 10.176 1.00 85.00 107 GLN A O 1
ATOM 861 N N . ALA A 1 108 ? 3.243 -15.045 9.951 1.00 85.56 108 ALA A N 1
ATOM 862 C CA . ALA A 1 108 ? 3.082 -16.000 8.856 1.00 85.56 108 ALA A CA 1
ATOM 863 C C . ALA A 1 108 ? 3.290 -15.360 7.471 1.00 85.56 108 ALA A C 1
ATOM 865 O O . ALA A 1 108 ? 3.442 -16.058 6.472 1.00 85.56 108 ALA A O 1
ATOM 866 N N . GLY A 1 109 ? 3.269 -14.025 7.390 1.00 80.69 109 GLY A N 1
ATOM 867 C CA . GLY A 1 109 ? 3.409 -13.300 6.132 1.00 80.69 109 GLY A CA 1
ATOM 868 C C . GLY A 1 109 ? 4.867 -13.026 5.769 1.00 80.69 109 GLY A C 1
ATOM 869 O O . GLY A 1 109 ? 5.738 -12.957 6.633 1.00 80.69 109 GLY A O 1
ATOM 870 N N . ARG A 1 110 ? 5.140 -12.855 4.472 1.00 83.94 110 ARG A N 1
ATOM 871 C CA . ARG A 1 110 ? 6.496 -12.625 3.953 1.00 83.94 110 ARG A CA 1
ATOM 872 C C . ARG A 1 110 ? 6.527 -11.465 2.965 1.00 83.94 110 ARG A C 1
ATOM 874 O O . ARG A 1 110 ? 5.535 -11.154 2.306 1.00 83.94 110 ARG A O 1
ATOM 881 N N . GLU A 1 111 ? 7.681 -10.814 2.887 1.00 89.12 111 GLU A N 1
ATOM 882 C CA . GLU A 1 111 ? 7.981 -9.844 1.835 1.00 89.12 111 GLU A CA 1
ATOM 883 C C . GLU A 1 111 ? 8.357 -10.578 0.542 1.00 89.12 111 GLU A C 1
ATOM 885 O O . GLU A 1 111 ? 8.921 -11.673 0.568 1.00 89.12 111 GLU A O 1
ATOM 890 N N . GLY A 1 112 ? 8.040 -9.981 -0.603 1.00 89.00 112 GLY A N 1
ATOM 891 C CA . GLY A 1 112 ? 8.255 -10.610 -1.903 1.00 89.00 112 GLY A CA 1
ATOM 892 C C . GLY A 1 112 ? 7.668 -9.788 -3.039 1.00 89.00 112 GLY A C 1
ATOM 893 O O . GLY A 1 112 ? 6.976 -8.794 -2.808 1.00 89.00 112 GLY A O 1
ATOM 894 N N . SER A 1 113 ? 7.959 -10.185 -4.275 1.00 89.62 113 SER A N 1
ATOM 895 C CA . SER A 1 113 ? 7.444 -9.516 -5.470 1.00 89.62 113 SER A CA 1
ATOM 896 C C . SER A 1 113 ? 6.771 -10.482 -6.432 1.00 89.62 113 SER A C 1
ATOM 898 O O . SER A 1 113 ? 7.223 -11.610 -6.605 1.00 89.62 113 SER A O 1
ATOM 900 N N . LEU A 1 114 ? 5.718 -9.997 -7.086 1.00 90.00 114 LEU A N 1
ATOM 901 C CA . LEU A 1 114 ? 5.008 -10.670 -8.165 1.00 90.00 114 LEU A CA 1
ATOM 902 C C . LEU A 1 114 ? 5.008 -9.785 -9.404 1.00 90.00 114 LEU A C 1
ATOM 904 O O . LEU A 1 114 ? 4.681 -8.597 -9.338 1.00 90.00 114 LEU A O 1
ATOM 908 N N . THR A 1 115 ? 5.340 -10.370 -10.548 1.00 90.00 115 THR A N 1
ATOM 909 C CA . THR A 1 115 ? 5.200 -9.694 -11.838 1.00 90.00 115 THR A CA 1
ATOM 910 C C . THR A 1 115 ? 3.802 -9.926 -12.396 1.00 90.00 115 THR A C 1
ATOM 912 O O . THR A 1 115 ? 3.250 -11.024 -12.324 1.00 90.00 115 THR A O 1
ATOM 915 N N . TYR A 1 116 ? 3.225 -8.872 -12.962 1.00 90.12 116 TYR A N 1
ATOM 916 C CA . TYR A 1 116 ? 1.920 -8.910 -13.609 1.00 90.12 116 TYR A CA 1
ATOM 917 C C . TYR A 1 116 ? 1.991 -8.304 -15.007 1.00 90.12 116 TYR A C 1
ATOM 919 O O . TYR A 1 116 ? 2.810 -7.426 -15.269 1.00 90.12 116 TYR A O 1
ATOM 927 N N . GLU A 1 117 ? 1.085 -8.707 -15.889 1.00 89.88 117 GLU A N 1
ATOM 928 C CA . GLU A 1 117 ? 0.827 -8.099 -17.185 1.00 89.88 117 GLU A CA 1
ATOM 929 C C . GLU A 1 117 ? -0.540 -7.403 -17.186 1.00 89.88 117 GLU A C 1
ATOM 931 O O . GLU A 1 117 ? -1.548 -8.003 -16.830 1.00 89.88 117 GLU A O 1
ATOM 936 N N . PHE A 1 118 ? -0.610 -6.139 -17.619 1.00 86.75 118 PHE A N 1
ATOM 937 C CA . PHE A 1 118 ? -1.908 -5.484 -17.822 1.00 86.75 118 PHE A CA 1
ATOM 938 C C . PHE A 1 118 ? -2.461 -5.771 -19.222 1.00 86.75 118 PHE A C 1
ATOM 940 O O . PHE A 1 118 ? -1.945 -5.273 -20.235 1.00 86.75 118 PHE A O 1
ATOM 947 N N . VAL A 1 119 ? -3.559 -6.523 -19.281 1.00 87.06 119 V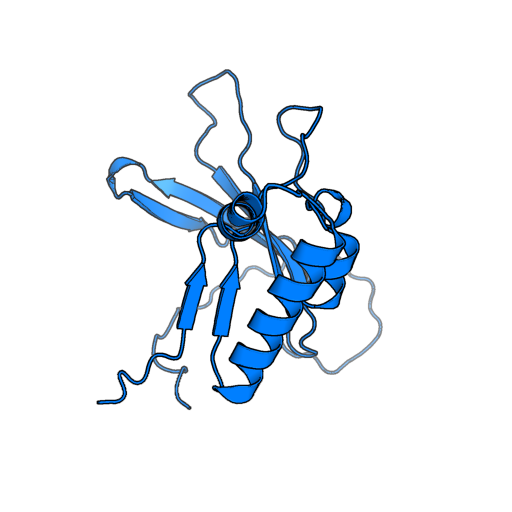AL A N 1
ATOM 948 C CA . VAL A 1 119 ? -4.239 -6.895 -20.523 1.00 87.06 119 VAL A CA 1
ATOM 949 C C . VAL A 1 119 ? -5.299 -5.851 -20.857 1.00 87.06 119 VAL A C 1
ATOM 951 O O . VAL A 1 119 ? -6.469 -5.988 -20.521 1.00 87.06 119 VAL A O 1
ATOM 954 N N . LYS A 1 120 ? -4.893 -4.799 -21.582 1.00 84.69 120 LYS A N 1
ATOM 955 C CA . LYS A 1 120 ? -5.741 -3.627 -21.883 1.00 84.69 120 LYS A CA 1
ATOM 956 C C . LYS A 1 120 ? -7.133 -3.962 -22.438 1.00 84.69 120 LYS A C 1
ATOM 958 O O . LYS A 1 120 ? -8.082 -3.274 -22.104 1.00 84.69 120 LYS A O 1
ATOM 963 N N . ARG A 1 121 ? -7.261 -4.974 -23.306 1.00 87.81 121 ARG A N 1
ATOM 964 C CA . ARG A 1 121 ? -8.561 -5.340 -23.906 1.00 87.81 121 ARG A CA 1
ATOM 965 C C . ARG A 1 121 ? -9.552 -5.917 -22.894 1.00 87.81 121 ARG A C 1
ATOM 967 O O . ARG A 1 121 ? -10.745 -5.811 -23.123 1.00 87.81 121 ARG A O 1
ATOM 974 N N . ALA A 1 122 ? -9.046 -6.544 -21.838 1.00 88.44 122 ALA A N 1
ATOM 975 C CA . A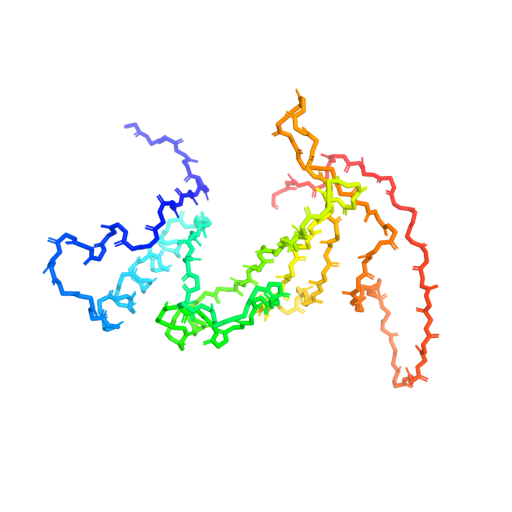LA A 1 122 ? -9.841 -7.198 -20.807 1.00 88.44 122 ALA A CA 1
ATOM 976 C C . ALA A 1 122 ? -9.844 -6.409 -19.487 1.00 88.44 122 ALA A C 1
ATOM 978 O O . ALA A 1 122 ? -10.395 -6.892 -18.509 1.00 88.44 122 ALA A O 1
ATOM 979 N N . GLU A 1 123 ? -9.183 -5.244 -19.451 1.00 89.31 123 GLU A N 1
ATOM 980 C CA . GLU A 1 123 ? -9.048 -4.371 -18.275 1.00 89.31 123 GLU A CA 1
ATOM 981 C C . GLU A 1 123 ? -8.648 -5.111 -16.987 1.00 89.31 123 GLU A C 1
ATOM 983 O O . GLU A 1 123 ? -9.042 -4.743 -15.885 1.00 89.31 123 GLU A O 1
ATOM 988 N N . ARG A 1 124 ? -7.814 -6.148 -17.129 1.00 89.75 124 ARG A N 1
ATOM 989 C CA . ARG A 1 124 ? -7.394 -7.022 -16.029 1.00 89.75 124 ARG A CA 1
ATOM 990 C C . ARG A 1 124 ? -5.877 -7.131 -15.914 1.00 89.75 124 ARG A C 1
ATOM 992 O O . ARG A 1 124 ? -5.140 -6.858 -16.869 1.00 89.75 124 ARG A O 1
ATOM 999 N N . PHE A 1 125 ? -5.435 -7.562 -14.739 1.00 89.69 125 PHE A N 1
ATOM 1000 C CA . PHE A 1 125 ? -4.047 -7.889 -14.443 1.00 89.69 125 PHE A CA 1
ATOM 1001 C C . PHE A 1 125 ? -3.877 -9.408 -14.436 1.00 89.69 125 PHE A C 1
ATOM 1003 O O . PHE A 1 125 ? -4.526 -10.093 -13.651 1.00 89.69 125 PHE A O 1
ATOM 1010 N N . ASP A 1 126 ? -3.001 -9.912 -15.300 1.00 89.12 126 ASP A N 1
ATOM 1011 C CA . ASP A 1 126 ? -2.646 -11.328 -15.363 1.00 89.12 126 ASP A CA 1
ATOM 1012 C C . ASP A 1 126 ? -1.311 -11.520 -14.645 1.00 89.12 126 ASP A C 1
ATOM 1014 O O . ASP A 1 126 ? -0.327 -10.858 -14.971 1.00 89.12 126 ASP A O 1
ATOM 1018 N N . PHE A 1 127 ? -1.261 -12.403 -13.655 1.00 83.38 127 PHE A N 1
ATOM 1019 C CA . PHE A 1 127 ? -0.044 -12.668 -12.889 1.00 83.38 127 PHE A CA 1
ATOM 1020 C C . PHE A 1 127 ? 0.728 -13.827 -13.514 1.00 83.38 127 PHE A C 1
ATOM 1022 O O . PHE A 1 127 ? 0.141 -14.829 -13.915 1.00 83.38 127 PHE A O 1
ATOM 1029 N N . THR A 1 128 ? 2.050 -13.693 -13.599 1.00 74.88 128 THR A N 1
ATOM 1030 C CA . THR A 1 128 ? 2.930 -14.755 -14.100 1.00 74.88 128 THR A CA 1
ATOM 1031 C C . THR A 1 128 ? 3.691 -15.371 -12.936 1.00 74.88 128 THR A C 1
ATOM 1033 O O . THR A 1 128 ? 4.453 -14.671 -12.269 1.00 74.88 128 THR A O 1
ATOM 1036 N N . ALA A 1 129 ? 3.520 -16.679 -12.719 1.00 63.72 129 ALA A N 1
ATOM 1037 C CA . ALA A 1 129 ? 4.228 -17.436 -11.680 1.00 63.72 129 ALA A CA 1
ATOM 1038 C C . ALA A 1 129 ? 5.751 -17.524 -11.917 1.00 63.72 129 ALA A C 1
ATOM 1040 O O . ALA A 1 129 ? 6.499 -17.881 -11.014 1.00 63.72 129 ALA A O 1
ATOM 1041 N N . ASP A 1 130 ? 6.216 -17.173 -13.118 1.00 61.03 130 ASP A N 1
ATOM 1042 C CA . ASP A 1 130 ? 7.614 -17.337 -13.529 1.00 61.03 130 ASP A CA 1
ATOM 1043 C C . ASP A 1 130 ? 8.590 -16.318 -12.903 1.00 61.03 130 ASP A C 1
ATOM 1045 O O . ASP A 1 130 ? 9.798 -16.524 -12.967 1.00 61.03 130 ASP A O 1
ATOM 1049 N N . ASP A 1 131 ? 8.089 -15.246 -12.274 1.00 56.41 131 ASP A N 1
ATOM 1050 C CA . ASP A 1 131 ? 8.897 -14.112 -11.793 1.00 56.41 131 ASP A CA 1
ATOM 1051 C C . ASP A 1 131 ? 8.611 -13.783 -10.307 1.00 56.41 131 ASP A C 1
ATOM 1053 O O . ASP A 1 131 ? 8.433 -12.616 -9.937 1.00 56.41 131 ASP A O 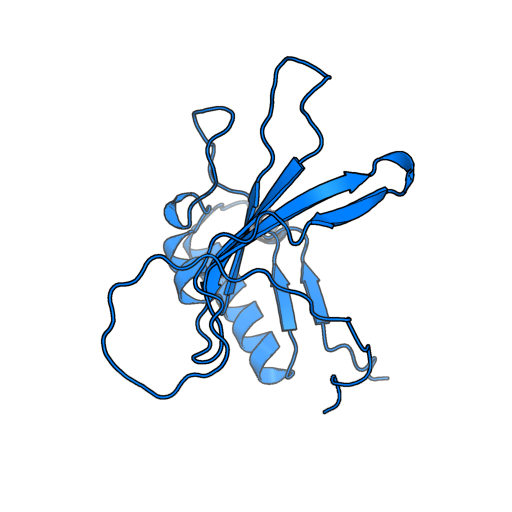1
ATOM 1057 N N . VAL A 1 132 ? 8.508 -14.807 -9.451 1.00 58.09 132 VAL A N 1
ATOM 1058 C CA . VAL A 1 132 ? 8.411 -14.619 -7.995 1.00 58.09 132 VAL A CA 1
ATOM 1059 C C . VAL A 1 132 ? 9.813 -14.416 -7.411 1.00 58.09 132 VAL A C 1
ATOM 1061 O O . VAL A 1 132 ? 10.601 -15.352 -7.313 1.00 58.09 132 VAL A O 1
ATOM 1064 N N . GLU A 1 133 ? 10.136 -13.189 -7.003 1.00 57.91 133 GLU A N 1
ATOM 1065 C CA . GLU A 1 133 ? 11.376 -12.887 -6.274 1.00 57.91 133 GLU A CA 1
ATOM 1066 C C . GLU A 1 133 ? 11.071 -12.800 -4.764 1.00 57.91 133 GLU A C 1
ATOM 1068 O O . GLU A 1 133 ? 10.385 -11.876 -4.316 1.00 57.91 133 GLU A O 1
ATOM 1073 N N . GLY A 1 134 ? 11.549 -13.779 -3.982 1.00 54.06 134 GLY A N 1
ATOM 1074 C CA . GLY A 1 134 ? 11.389 -13.862 -2.520 1.00 54.06 134 GLY A CA 1
ATOM 1075 C C . GLY A 1 134 ? 11.425 -15.305 -1.991 1.00 54.06 134 GLY A C 1
ATOM 1076 O O . GLY A 1 134 ? 11.150 -16.240 -2.738 1.00 54.06 134 GLY A O 1
ATOM 1077 N N . VAL A 1 135 ? 11.771 -15.505 -0.711 1.00 45.78 135 VAL A N 1
ATOM 1078 C CA . VAL A 1 135 ? 11.778 -16.833 -0.060 1.00 45.78 135 VAL A CA 1
ATOM 1079 C C . VAL A 1 135 ? 10.343 -17.231 0.302 1.00 45.78 135 VAL A C 1
ATOM 1081 O O . VAL A 1 135 ? 9.888 -17.055 1.435 1.00 45.78 135 VAL A O 1
ATOM 1084 N N . TRP A 1 136 ? 9.615 -17.767 -0.673 1.00 44.84 136 TRP A N 1
ATOM 1085 C CA . TRP A 1 136 ? 8.364 -18.488 -0.443 1.00 44.84 136 TRP A CA 1
ATOM 1086 C C . TRP A 1 136 ? 8.729 -19.942 -0.158 1.00 44.84 136 TRP A C 1
ATOM 1088 O O . TRP A 1 136 ? 8.865 -20.758 -1.059 1.00 44.84 136 TRP A O 1
ATOM 1098 N N . GLY A 1 137 ? 9.025 -20.221 1.104 1.00 42.41 137 GLY A N 1
ATOM 1099 C CA . GLY A 1 137 ? 9.262 -21.574 1.584 1.00 42.41 137 GLY A CA 1
ATOM 1100 C C . GLY A 1 137 ? 7.952 -22.134 2.102 1.00 42.41 137 GLY A C 1
ATOM 1101 O O . GLY A 1 137 ? 7.328 -21.498 2.956 1.00 42.41 137 GLY A O 1
ATOM 1102 N N . GLU A 1 138 ? 7.585 -23.306 1.595 1.00 40.25 138 GLU A N 1
ATOM 1103 C CA . GLU A 1 138 ? 6.781 -24.275 2.334 1.00 40.25 138 GLU A CA 1
ATOM 1104 C C . GLU A 1 138 ? 7.368 -24.412 3.747 1.00 40.25 138 GLU A C 1
ATOM 1106 O O . GLU A 1 138 ? 8.573 -24.222 3.943 1.00 40.25 138 GLU A O 1
ATOM 1111 N N . ASP A 1 139 ? 6.514 -24.630 4.745 1.00 44.47 139 ASP A N 1
ATOM 1112 C CA . ASP A 1 139 ? 6.959 -24.860 6.116 1.00 44.47 139 ASP A CA 1
ATOM 1113 C C . ASP A 1 139 ? 7.997 -25.988 6.141 1.00 44.47 139 ASP A C 1
ATOM 1115 O O . ASP A 1 139 ? 7.666 -27.165 6.041 1.00 44.47 139 ASP A O 1
ATOM 1119 N N . GLU A 1 140 ? 9.265 -25.627 6.314 1.00 37.56 140 GLU A N 1
ATOM 1120 C CA . GLU A 1 140 ? 10.304 -26.560 6.706 1.00 37.56 140 GLU A CA 1
ATOM 1121 C C . GLU A 1 140 ? 10.846 -26.109 8.056 1.00 37.56 140 GLU A C 1
ATOM 1123 O O . GLU A 1 140 ? 11.686 -25.217 8.193 1.00 37.56 140 GLU A O 1
ATOM 1128 N N . THR A 1 141 ? 10.356 -26.774 9.096 1.00 43.78 141 THR A N 1
ATOM 1129 C CA . THR A 1 141 ? 11.107 -26.962 10.329 1.00 43.78 141 THR A CA 1
ATOM 1130 C C . THR A 1 141 ? 12.453 -27.612 9.999 1.00 43.78 141 THR A C 1
ATOM 1132 O O . THR A 1 141 ? 12.549 -28.831 10.024 1.00 43.78 141 THR A O 1
ATOM 1135 N N . SER A 1 142 ? 13.495 -26.838 9.689 1.00 36.19 142 SER A N 1
ATOM 1136 C CA . SER A 1 142 ? 14.874 -27.097 10.137 1.00 36.19 142 SER A CA 1
ATOM 1137 C C . SER A 1 142 ? 15.878 -26.079 9.587 1.00 36.19 142 SER A C 1
ATOM 1139 O O . SER A 1 142 ? 15.856 -25.724 8.420 1.00 36.19 142 SER A O 1
ATOM 1141 N N . GLY A 1 143 ? 16.817 -25.687 10.453 1.00 32.59 143 GLY A N 1
ATOM 1142 C CA . GLY A 1 143 ? 18.243 -25.697 10.120 1.00 32.59 143 GLY A CA 1
ATOM 1143 C C . GLY A 1 143 ? 18.790 -24.606 9.196 1.00 32.59 143 GLY A C 1
ATOM 1144 O O . GLY A 1 143 ? 18.528 -24.563 8.004 1.00 32.59 143 GLY A O 1
ATOM 1145 N N . TYR A 1 144 ? 19.692 -23.797 9.756 1.00 37.97 144 TYR A N 1
ATOM 1146 C CA . TYR A 1 144 ? 20.683 -22.995 9.036 1.00 37.97 144 TYR A CA 1
ATOM 1147 C C . TYR A 1 144 ? 21.205 -23.678 7.756 1.00 37.97 144 TYR A C 1
ATOM 1149 O O . TYR A 1 144 ? 21.904 -24.686 7.825 1.00 37.97 144 TYR A O 1
ATOM 1157 N N . GLY A 1 145 ? 20.946 -23.068 6.598 1.00 31.28 145 GLY A N 1
ATOM 1158 C CA . GLY A 1 145 ? 21.484 -23.511 5.316 1.00 31.28 145 GLY A CA 1
ATOM 1159 C C . GLY A 1 145 ? 21.460 -22.386 4.289 1.00 31.28 145 GLY A C 1
ATOM 1160 O O . GLY A 1 145 ? 20.420 -22.041 3.744 1.00 31.28 145 GLY A O 1
ATOM 1161 N N . ASN A 1 146 ? 22.625 -21.796 4.034 1.00 39.91 146 ASN A N 1
ATOM 1162 C CA . ASN A 1 146 ? 22.842 -20.838 2.957 1.00 39.91 146 ASN A CA 1
ATOM 1163 C C . ASN A 1 146 ? 22.826 -21.613 1.626 1.00 39.91 146 ASN A C 1
ATOM 1165 O O . ASN A 1 146 ? 23.782 -22.324 1.321 1.00 39.91 146 ASN A O 1
ATOM 1169 N N . GLY A 1 147 ? 21.733 -21.533 0.865 1.00 32.97 147 GLY A N 1
ATOM 1170 C CA . GLY A 1 147 ? 21.556 -22.300 -0.366 1.00 32.97 147 GLY A CA 1
ATOM 1171 C C . GLY A 1 147 ? 20.617 -21.604 -1.343 1.00 32.97 147 GLY A C 1
ATOM 1172 O O . GLY A 1 147 ? 19.426 -21.471 -1.098 1.00 32.97 147 GLY A O 1
ATOM 1173 N N . ASN A 1 148 ? 21.175 -21.151 -2.461 1.00 41.34 148 ASN A N 1
ATOM 1174 C CA . ASN A 1 148 ? 20.456 -20.582 -3.593 1.00 41.34 148 ASN A CA 1
ATOM 1175 C C . ASN A 1 148 ? 19.748 -21.715 -4.361 1.00 41.34 148 ASN A C 1
ATOM 1177 O O . ASN A 1 148 ? 20.367 -22.350 -5.215 1.00 41.34 148 ASN A O 1
ATOM 1181 N N . SER A 1 149 ? 18.480 -21.997 -4.057 1.00 38.31 149 SER A N 1
ATOM 1182 C CA . SER A 1 149 ? 17.659 -22.963 -4.797 1.00 38.31 149 SER A CA 1
ATOM 1183 C C . SER A 1 149 ? 16.431 -22.278 -5.405 1.00 38.31 149 SER A C 1
ATOM 1185 O O . SER A 1 149 ? 15.590 -21.706 -4.719 1.00 38.31 149 SER A O 1
ATOM 1187 N N . LYS A 1 150 ? 16.334 -22.328 -6.740 1.00 35.44 150 LYS A N 1
ATOM 1188 C CA . LYS A 1 150 ? 15.121 -21.971 -7.484 1.00 35.44 150 LYS A CA 1
ATOM 1189 C C . LYS A 1 150 ? 14.131 -23.128 -7.351 1.00 35.44 150 LYS A C 1
ATOM 1191 O O . LYS A 1 150 ? 14.305 -24.140 -8.028 1.00 35.44 150 LYS A O 1
ATOM 1196 N N . SER A 1 151 ? 13.118 -22.996 -6.503 1.00 38.59 151 SER A N 1
ATOM 1197 C CA . SER A 1 151 ? 11.958 -23.889 -6.525 1.00 38.59 151 SER A CA 1
ATOM 1198 C C . SER A 1 151 ? 10.977 -23.410 -7.600 1.00 38.59 151 SER A C 1
ATOM 1200 O O . SER A 1 151 ? 10.691 -22.220 -7.733 1.00 38.59 151 SER A O 1
ATOM 1202 N N . LYS A 1 152 ? 10.516 -24.338 -8.441 1.00 33.75 152 LYS A N 1
ATOM 1203 C CA . LYS A 1 152 ? 9.510 -24.086 -9.475 1.00 33.75 152 LYS A CA 1
ATOM 1204 C C . LYS A 1 152 ? 8.155 -24.444 -8.878 1.00 33.75 152 LYS A C 1
ATOM 1206 O O . LYS A 1 152 ? 7.937 -25.600 -8.537 1.00 33.75 152 LYS A O 1
ATOM 1211 N N . TRP A 1 153 ? 7.283 -23.455 -8.726 1.00 40.25 153 TRP A N 1
ATOM 1212 C CA . TRP A 1 153 ? 5.952 -23.655 -8.165 1.00 40.25 153 TRP A CA 1
ATOM 1213 C C . TRP A 1 153 ? 5.010 -24.250 -9.220 1.00 40.25 153 TRP A C 1
ATOM 1215 O O . TRP A 1 153 ? 4.937 -23.756 -10.347 1.00 40.25 153 TRP A O 1
ATOM 1225 N N . SER A 1 154 ? 4.295 -25.310 -8.854 1.00 38.75 154 SER A N 1
ATOM 1226 C CA . SER A 1 154 ? 3.198 -25.903 -9.624 1.00 38.75 154 SER A CA 1
ATOM 1227 C C . SER A 1 154 ? 2.026 -26.144 -8.676 1.00 38.75 154 SER A C 1
ATOM 1229 O O . SER A 1 154 ? 1.803 -27.269 -8.239 1.00 38.75 154 SER A O 1
ATOM 1231 N N . GLY A 1 155 ? 1.341 -25.074 -8.275 1.00 36.09 155 GLY A N 1
ATOM 1232 C CA . GLY A 1 155 ? 0.126 -25.173 -7.473 1.00 36.09 155 GLY A CA 1
ATOM 1233 C C . GLY A 1 155 ? -1.106 -24.889 -8.321 1.00 36.09 155 GLY A C 1
ATOM 1234 O O . GLY A 1 155 ? -1.255 -23.792 -8.864 1.00 36.09 155 GLY A O 1
ATOM 1235 N N . ASP A 1 156 ? -1.990 -25.877 -8.420 1.00 36.53 156 ASP A N 1
ATOM 1236 C CA . ASP A 1 156 ? -3.350 -25.696 -8.918 1.00 36.53 156 ASP A CA 1
ATOM 1237 C C . ASP A 1 156 ? -4.166 -24.933 -7.863 1.00 36.53 156 ASP A C 1
ATOM 1239 O O . ASP A 1 156 ? -4.273 -25.347 -6.709 1.00 36.53 156 ASP A O 1
ATOM 1243 N N . TYR A 1 157 ? -4.728 -23.786 -8.249 1.00 42.19 157 TYR A N 1
ATOM 1244 C CA . TYR A 1 157 ? -5.601 -22.988 -7.387 1.00 42.19 157 TYR A CA 1
ATOM 1245 C C . TYR A 1 157 ? -6.968 -23.681 -7.270 1.00 42.19 157 TYR A C 1
ATOM 1247 O O . TYR A 1 157 ? -7.821 -23.537 -8.147 1.00 42.19 157 TYR A O 1
ATOM 1255 N N . SER A 1 158 ? -7.182 -24.432 -6.189 1.00 39.06 158 SER A N 1
ATOM 1256 C CA . SER A 1 158 ? -8.521 -24.830 -5.743 1.00 39.06 158 SER A CA 1
ATOM 1257 C C . SER A 1 158 ? -9.125 -23.700 -4.906 1.00 39.06 158 SER A C 1
ATOM 1259 O O . SER A 1 158 ? -8.526 -23.237 -3.939 1.00 39.06 158 SER A O 1
ATOM 1261 N N . SER A 1 159 ? -10.306 -23.221 -5.292 1.00 38.41 159 SER A N 1
ATOM 1262 C CA . SER A 1 159 ? -10.988 -22.055 -4.717 1.00 38.41 159 SER A CA 1
ATOM 1263 C C . SER A 1 159 ? -11.718 -22.316 -3.389 1.00 38.41 159 SER A C 1
ATOM 1265 O O . SER A 1 159 ? -12.603 -21.539 -3.038 1.00 38.41 159 SER A O 1
ATOM 1267 N N . GLU A 1 160 ? -11.411 -23.396 -2.666 1.00 37.50 160 GLU A N 1
ATOM 1268 C CA . GLU A 1 160 ? -12.250 -23.865 -1.547 1.00 37.50 160 GLU A CA 1
ATOM 1269 C C . GLU A 1 160 ? -11.714 -23.600 -0.129 1.00 37.50 160 GLU A C 1
ATOM 1271 O O . GLU A 1 160 ? -12.455 -23.801 0.827 1.00 37.50 160 GLU A O 1
ATOM 1276 N N . GLU A 1 161 ? -10.504 -23.070 0.062 1.00 36.25 161 GLU A N 1
ATOM 1277 C CA . GLU A 1 161 ? -9.922 -22.929 1.417 1.00 36.25 161 GLU A CA 1
ATOM 1278 C C . GLU A 1 161 ? -9.937 -21.502 1.986 1.00 36.25 161 GLU A C 1
ATOM 1280 O O . GLU A 1 161 ? -8.974 -21.045 2.597 1.00 36.25 161 GLU A O 1
ATOM 1285 N N . TRP A 1 162 ? -11.044 -20.778 1.809 1.00 40.03 162 TRP A N 1
ATOM 1286 C CA . TRP A 1 162 ? -11.299 -19.537 2.555 1.00 40.03 162 TRP A CA 1
ATOM 1287 C C . TRP A 1 162 ? -12.685 -19.570 3.202 1.00 40.03 162 TRP A C 1
ATOM 1289 O O . TRP A 1 162 ? -13.622 -18.948 2.704 1.00 40.03 162 TRP A O 1
ATOM 1299 N N . ALA A 1 163 ? -12.806 -20.291 4.320 1.00 30.48 163 ALA A N 1
ATOM 1300 C CA . ALA A 1 163 ? -13.825 -20.065 5.350 1.00 30.48 163 ALA A CA 1
ATOM 1301 C C . ALA A 1 163 ? -13.515 -20.873 6.626 1.00 30.48 163 ALA A C 1
ATOM 1303 O O . ALA A 1 163 ? -13.121 -22.034 6.510 1.00 30.48 163 ALA A O 1
ATOM 1304 N N . PRO A 1 164 ? -13.912 -20.392 7.814 1.00 41.06 164 PRO A N 1
ATOM 1305 C CA . PRO A 1 164 ? -13.770 -19.058 8.396 1.00 41.06 164 PRO A CA 1
ATOM 1306 C C . PRO A 1 164 ? -12.688 -19.000 9.493 1.00 41.06 164 PRO A C 1
ATOM 1308 O O . PRO A 1 164 ? -12.467 -20.017 10.190 1.00 41.06 164 PRO A O 1
#

Secondary structure (DSSP, 8-state):
------EEEES-THHHHHTTS---HHHHHHHHHHHHHHHHHTT-EEEE--PBPPPSSTTPPP-GGGBTTHHHHHHH-SEEEEEE----SSGGG--EEEEEEEEE-SSS---EEEEEEEEGGGTEEEEEEEEEES------------------------TT----

pLDDT: mean 74.64, std 20.37, range [30.48, 96.19]

InterPro domains:
  IPR027417 P-loop containing nucleoside triphosphate hydrolase [G3DSA:3.40.50.300] (1-134)